Protein AF-A0A4V0HVW7-F1 (afdb_monomer)

Mean predicted aligned error: 11.08 Å

Solvent-accessible surface area (backbone atoms only — not comparable to full-atom values): 7531 Å² total; per-residue (Å²): 137,81,79,88,77,78,84,74,89,67,95,50,60,58,50,75,42,57,84,95,67,40,33,38,36,44,38,90,98,44,68,29,36,34,44,35,44,30,77,70,56,26,34,37,30,33,44,61,90,70,74,56,71,70,37,76,46,53,37,43,32,42,44,99,88,57,67,45,69,36,29,28,30,28,70,41,76,55,97,76,24,31,37,27,40,36,79,40,54,82,50,69,68,57,54,54,52,52,49,55,50,49,44,70,75,37,66,94,67,66,72,80,79,67,100,68,78,83,79,76,79,78,82,88,127

Sequence (125 aa):
MPDSNGRNRRAFFRLRYPDADRPVLTTGPHRFEVAEVSEAGGRLVLVGTEPGVGTAVSGPVSFADAPEWIEGTVLRHDAGEAVVVLTVRVTLRRMLTEQKRLARRYPARTALGTGEGPTEPHPVG

Structure (mmCIF, N/CA/C/O backbone):
data_AF-A0A4V0HVW7-F1
#
_entry.id   AF-A0A4V0HVW7-F1
#
loop_
_atom_site.group_PDB
_atom_site.id
_atom_site.type_symbol
_atom_site.label_atom_id
_atom_site.label_alt_id
_atom_site.label_comp_id
_atom_site.label_asym_id
_atom_site.label_entity_id
_atom_site.label_seq_id
_atom_site.pdbx_PDB_ins_code
_atom_site.Cartn_x
_atom_site.Cartn_y
_atom_site.Cartn_z
_atom_site.occupancy
_atom_site.B_iso_or_equiv
_atom_site.auth_seq_id
_atom_site.auth_comp_id
_atom_site.auth_asym_id
_atom_site.auth_atom_id
_atom_site.pdbx_PDB_model_num
ATOM 1 N N . MET A 1 1 ? -38.359 2.648 -23.492 1.00 37.19 1 MET A N 1
ATOM 2 C CA . MET A 1 1 ? -37.082 3.381 -23.391 1.00 37.19 1 MET A CA 1
ATOM 3 C C . MET A 1 1 ? -36.477 3.042 -22.034 1.00 37.19 1 MET A C 1
ATOM 5 O O . MET A 1 1 ? -37.037 3.508 -21.052 1.00 37.19 1 MET A O 1
ATOM 9 N N . PRO A 1 2 ? -35.472 2.156 -21.924 1.00 40.75 2 PRO A N 1
ATOM 10 C CA . PRO A 1 2 ? -34.756 1.955 -20.671 1.00 40.75 2 PRO A CA 1
ATOM 11 C C . PRO A 1 2 ? -33.554 2.904 -20.593 1.00 40.75 2 PRO A C 1
ATOM 13 O O . PRO A 1 2 ? -32.825 3.075 -21.570 1.00 40.75 2 PRO A O 1
ATOM 16 N N . ASP A 1 3 ? -33.382 3.516 -19.426 1.00 41.91 3 ASP A N 1
ATOM 17 C CA . ASP A 1 3 ? -32.319 4.464 -19.110 1.00 41.91 3 ASP A CA 1
ATOM 18 C C . ASP A 1 3 ? -30.919 3.866 -19.306 1.00 41.91 3 ASP A C 1
ATOM 20 O O . ASP A 1 3 ? -30.643 2.722 -18.933 1.00 41.91 3 ASP A O 1
ATOM 24 N N . SER A 1 4 ? -30.019 4.680 -19.859 1.00 46.62 4 SER A N 1
ATOM 25 C CA . SER A 1 4 ? -28.598 4.420 -20.102 1.00 46.62 4 SER A CA 1
ATOM 26 C C . SER A 1 4 ? -27.818 4.162 -18.805 1.00 46.62 4 SER A C 1
ATOM 28 O O . SER A 1 4 ? -27.034 4.989 -18.343 1.00 46.62 4 SER A O 1
ATOM 30 N N . ASN A 1 5 ? -28.004 2.987 -18.207 1.00 48.72 5 ASN A N 1
ATOM 31 C CA . ASN A 1 5 ? -27.262 2.520 -17.040 1.00 48.72 5 ASN A CA 1
ATOM 32 C C . ASN A 1 5 ? -25.904 1.933 -17.473 1.00 48.72 5 ASN A C 1
ATOM 34 O O . ASN A 1 5 ? -25.639 0.736 -17.360 1.00 48.72 5 ASN A O 1
ATOM 38 N N . GLY A 1 6 ? -25.040 2.791 -18.019 1.00 42.34 6 GLY A N 1
ATOM 39 C CA . GLY A 1 6 ? -23.668 2.465 -18.407 1.00 42.34 6 GLY A CA 1
ATOM 40 C C . GLY A 1 6 ? -22.749 2.381 -17.190 1.00 42.34 6 GLY A C 1
ATOM 41 O O . GLY A 1 6 ? -21.951 3.280 -16.935 1.00 42.34 6 GLY A O 1
ATOM 42 N N . ARG A 1 7 ? -22.872 1.298 -16.417 1.00 49.03 7 ARG A N 1
ATOM 43 C CA . ARG A 1 7 ? -21.928 0.908 -15.360 1.00 49.03 7 ARG A CA 1
ATOM 44 C C . ARG A 1 7 ? -20.507 0.805 -15.929 1.00 49.03 7 ARG A C 1
ATOM 46 O O . ARG A 1 7 ? -20.120 -0.246 -16.420 1.00 49.03 7 ARG A O 1
ATOM 53 N N . ASN A 1 8 ? -19.691 1.840 -15.768 1.00 47.44 8 ASN A N 1
ATOM 54 C CA . ASN A 1 8 ? -18.236 1.688 -15.787 1.00 47.44 8 ASN A CA 1
ATOM 55 C C . ASN A 1 8 ? -17.657 2.213 -14.471 1.00 47.44 8 ASN A C 1
ATOM 57 O O . ASN A 1 8 ? -17.087 3.299 -14.370 1.00 47.44 8 ASN A O 1
ATOM 61 N N . ARG A 1 9 ? -17.904 1.455 -13.397 1.00 46.88 9 ARG A N 1
ATOM 62 C CA . ARG A 1 9 ? -17.456 1.796 -12.046 1.00 46.88 9 ARG A CA 1
ATOM 63 C C . ARG A 1 9 ? -15.992 1.376 -11.876 1.00 46.88 9 ARG A C 1
ATOM 65 O O . ARG A 1 9 ? -15.702 0.391 -11.213 1.00 46.88 9 ARG A O 1
ATOM 72 N N . ARG A 1 10 ? -15.110 2.214 -12.429 1.00 49.09 10 ARG A N 1
ATOM 73 C CA . ARG A 1 10 ? -13.708 2.434 -12.043 1.00 49.09 10 ARG A CA 1
ATOM 74 C C . ARG A 1 10 ? -12.727 1.265 -12.276 1.00 49.09 10 ARG A C 1
ATOM 76 O O . ARG A 1 10 ? -12.399 0.512 -11.358 1.00 49.09 10 ARG A O 1
ATOM 83 N N . ALA A 1 11 ? -12.160 1.205 -13.481 1.00 51.69 11 ALA A N 1
ATOM 84 C CA . ALA A 1 11 ? -10.902 0.508 -13.755 1.00 51.69 11 ALA A CA 1
ATOM 85 C C . ALA A 1 11 ? -9.740 1.276 -13.104 1.00 51.69 11 ALA A C 1
ATOM 87 O O . ALA A 1 11 ? -9.077 2.100 -13.722 1.00 51.69 11 ALA A O 1
ATOM 88 N N . PHE A 1 12 ? -9.561 1.085 -11.806 1.00 60.44 12 PHE A N 1
ATOM 89 C CA . PHE A 1 12 ? -8.482 1.728 -11.079 1.00 60.44 12 PHE A CA 1
ATOM 90 C C . PHE A 1 12 ? -7.206 0.898 -11.129 1.00 60.44 12 PHE A C 1
ATOM 92 O O . PHE A 1 12 ? -7.253 -0.324 -10.974 1.00 60.44 12 PHE A O 1
ATOM 99 N N . PHE A 1 13 ? -6.071 1.579 -11.262 1.00 71.31 13 PHE A N 1
ATOM 100 C CA . PHE A 1 13 ? -4.758 0.957 -11.284 1.00 71.31 13 PHE A CA 1
ATOM 101 C C . PHE A 1 13 ? -4.485 0.177 -9.985 1.00 71.31 13 PHE A C 1
ATOM 103 O O . PHE A 1 13 ? -4.722 0.667 -8.870 1.00 71.31 13 PHE A O 1
ATOM 110 N N . ARG A 1 14 ? -4.023 -1.068 -10.133 1.00 78.12 14 ARG A N 1
ATOM 111 C CA . ARG A 1 14 ? -3.652 -1.980 -9.044 1.00 78.12 14 ARG A CA 1
ATOM 112 C C . ARG A 1 14 ? -2.301 -2.593 -9.351 1.00 78.12 14 ARG A C 1
ATOM 114 O O . ARG A 1 14 ? -2.092 -3.096 -10.452 1.00 78.12 14 ARG A O 1
ATOM 121 N N . LEU A 1 15 ? -1.419 -2.586 -8.363 1.00 85.50 15 LEU A N 1
ATOM 122 C CA . LEU A 1 15 ? -0.110 -3.205 -8.458 1.00 85.50 15 LEU A CA 1
ATOM 123 C C . LEU A 1 15 ? 0.004 -4.300 -7.403 1.00 85.50 15 LEU A C 1
ATOM 125 O O . LEU A 1 15 ? -0.010 -4.002 -6.210 1.00 85.50 15 LEU A O 1
ATOM 129 N N . ARG A 1 16 ? 0.095 -5.553 -7.858 1.00 86.75 16 ARG A N 1
ATOM 130 C CA . ARG A 1 16 ? 0.365 -6.720 -7.011 1.00 86.75 16 ARG A CA 1
ATOM 131 C C . ARG A 1 16 ? 1.854 -7.018 -6.988 1.00 86.75 16 ARG A C 1
ATOM 133 O O . ARG A 1 16 ? 2.492 -7.046 -8.041 1.00 86.75 16 ARG A O 1
ATOM 140 N N . TYR A 1 17 ? 2.377 -7.265 -5.797 1.00 86.88 17 TYR A N 1
ATOM 141 C CA . TYR A 1 17 ? 3.779 -7.580 -5.576 1.00 86.88 17 TYR A CA 1
ATOM 142 C C . TYR A 1 17 ? 3.974 -9.096 -5.480 1.00 86.88 17 TYR A C 1
ATOM 144 O O . TYR A 1 17 ? 3.260 -9.756 -4.723 1.00 86.88 17 TYR A O 1
ATOM 152 N N . PRO A 1 18 ? 4.947 -9.668 -6.208 1.00 87.75 18 PRO A N 1
ATOM 153 C CA . PRO A 1 18 ? 5.458 -10.999 -5.907 1.00 87.75 18 PRO A CA 1
ATOM 154 C C . PRO A 1 18 ? 6.047 -11.032 -4.495 1.00 87.75 18 PRO A C 1
ATOM 156 O O . PRO A 1 18 ? 6.666 -10.056 -4.078 1.00 87.75 18 PRO A O 1
ATOM 159 N N . ASP A 1 19 ? 5.925 -12.167 -3.807 1.00 85.31 19 ASP A N 1
ATOM 160 C CA . ASP A 1 19 ? 6.354 -12.343 -2.409 1.00 85.31 19 ASP A CA 1
ATOM 161 C C . ASP A 1 19 ? 7.784 -11.846 -2.146 1.00 85.31 19 ASP A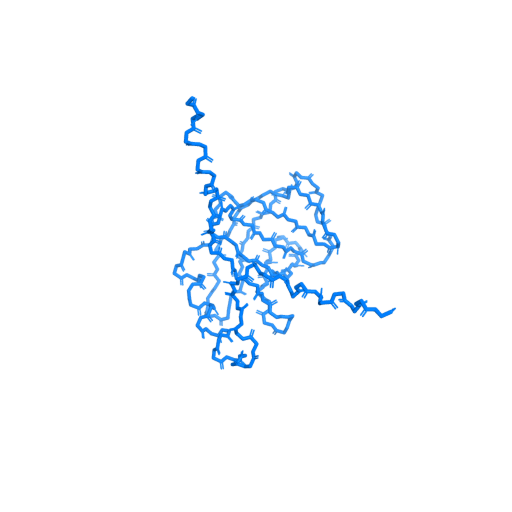 C 1
ATOM 163 O O . ASP A 1 19 ? 8.035 -11.146 -1.173 1.00 85.31 19 ASP A O 1
ATOM 167 N N . ALA A 1 20 ? 8.705 -12.115 -3.075 1.00 87.44 20 ALA A N 1
ATOM 168 C CA . ALA A 1 20 ? 10.114 -11.737 -2.962 1.00 87.44 20 ALA A CA 1
ATOM 169 C C . ALA A 1 20 ? 10.399 -10.220 -3.052 1.00 87.44 20 ALA A C 1
ATOM 171 O O . ALA A 1 20 ? 11.526 -9.805 -2.790 1.00 87.44 20 ALA A O 1
ATOM 172 N N . ASP A 1 21 ? 9.423 -9.402 -3.451 1.00 88.94 21 ASP A N 1
ATOM 173 C CA . ASP A 1 21 ? 9.588 -7.963 -3.699 1.00 88.94 21 ASP A CA 1
ATOM 174 C C . ASP A 1 21 ? 8.484 -7.112 -3.044 1.00 88.94 21 ASP A C 1
ATOM 176 O O . ASP A 1 21 ? 8.279 -5.958 -3.435 1.00 88.94 21 ASP A O 1
ATOM 180 N N . ARG A 1 22 ? 7.774 -7.666 -2.051 1.00 90.94 22 ARG A N 1
ATOM 181 C CA . ARG A 1 22 ? 6.750 -6.943 -1.287 1.00 90.94 22 ARG A CA 1
ATOM 182 C C . ARG A 1 22 ? 7.376 -5.805 -0.467 1.00 90.94 22 ARG A C 1
ATOM 184 O O . ARG A 1 22 ? 8.288 -6.056 0.325 1.00 90.94 22 ARG A O 1
ATOM 191 N N . PRO A 1 23 ? 6.883 -4.560 -0.605 1.00 91.06 23 PRO A N 1
ATOM 192 C CA . PRO A 1 23 ? 7.249 -3.466 0.282 1.00 91.06 23 PRO A CA 1
ATOM 193 C C . PRO A 1 23 ? 6.860 -3.778 1.721 1.00 91.06 23 PRO A C 1
ATOM 195 O O . PRO A 1 23 ? 5.951 -4.565 1.983 1.00 91.06 23 PRO A O 1
ATOM 198 N N . VAL A 1 24 ? 7.521 -3.119 2.663 1.00 92.06 24 VAL A N 1
ATOM 199 C CA . VAL A 1 24 ? 7.306 -3.365 4.090 1.00 92.06 24 VAL A CA 1
ATOM 200 C C . VAL A 1 24 ? 6.782 -2.110 4.754 1.00 92.06 24 VAL A C 1
ATOM 202 O O . VAL A 1 24 ? 7.443 -1.077 4.725 1.00 92.06 24 VAL A O 1
ATOM 205 N N . LEU A 1 25 ? 5.632 -2.218 5.403 1.00 90.31 25 LEU A N 1
ATOM 206 C CA . LEU A 1 25 ? 5.119 -1.206 6.308 1.00 90.31 25 LEU A CA 1
ATOM 207 C C . LEU A 1 25 ? 5.603 -1.482 7.731 1.00 90.31 25 LEU A C 1
ATOM 209 O O . LEU A 1 25 ? 5.380 -2.569 8.266 1.00 90.31 25 LEU A O 1
ATOM 213 N N . THR A 1 26 ? 6.196 -0.472 8.360 1.00 88.94 26 THR A N 1
ATOM 214 C CA . THR A 1 26 ? 6.569 -0.515 9.778 1.00 88.94 26 THR A CA 1
ATOM 215 C C . THR A 1 26 ? 5.676 0.437 10.566 1.00 88.94 26 THR A C 1
ATOM 217 O O . THR A 1 26 ? 5.640 1.629 10.273 1.00 88.94 26 THR A O 1
ATOM 220 N N . THR A 1 27 ? 4.959 -0.068 11.570 1.00 83.62 27 THR A N 1
ATOM 221 C CA . THR A 1 27 ? 4.086 0.740 12.435 1.00 83.62 27 THR A CA 1
ATOM 222 C C . THR A 1 27 ? 4.224 0.295 13.890 1.00 83.62 27 THR A C 1
ATOM 224 O O . THR A 1 27 ? 3.898 -0.835 14.257 1.00 83.62 27 THR A O 1
ATOM 227 N N . GLY A 1 28 ? 4.789 1.166 14.730 1.00 82.25 28 GLY A N 1
ATOM 228 C CA . GLY A 1 28 ? 5.163 0.807 16.101 1.00 82.25 28 GLY A CA 1
ATOM 229 C C . GLY A 1 28 ? 6.058 -0.448 16.138 1.00 82.25 28 GLY A C 1
ATOM 230 O O . GLY A 1 28 ? 7.068 -0.479 15.433 1.00 82.25 28 GLY A O 1
ATOM 231 N N . PRO A 1 29 ? 5.711 -1.487 16.925 1.00 80.62 29 PRO A N 1
ATOM 232 C CA . PRO A 1 29 ? 6.455 -2.748 16.971 1.00 80.62 29 PRO A CA 1
ATOM 233 C C . PRO A 1 29 ? 6.094 -3.717 15.831 1.00 80.62 29 PRO A C 1
ATOM 235 O O . PRO A 1 29 ? 6.653 -4.810 15.756 1.00 80.62 29 PRO A O 1
ATOM 238 N N . HIS A 1 30 ? 5.140 -3.362 14.969 1.00 82.56 30 HIS A N 1
ATOM 239 C CA . HIS A 1 30 ? 4.607 -4.254 13.949 1.00 82.56 30 HIS A CA 1
ATOM 240 C C . HIS A 1 30 ? 5.242 -4.005 12.584 1.00 82.56 30 HIS A C 1
ATOM 242 O O . HIS A 1 30 ? 5.527 -2.870 12.188 1.00 82.56 30 HIS A O 1
ATOM 248 N N . ARG A 1 31 ? 5.422 -5.100 11.847 1.00 86.75 31 ARG A N 1
ATOM 249 C CA . ARG A 1 31 ? 5.943 -5.117 10.487 1.00 86.75 31 ARG A CA 1
ATOM 250 C C . ARG A 1 31 ? 4.985 -5.905 9.607 1.00 86.75 31 ARG A C 1
ATOM 252 O O . ARG A 1 31 ? 4.644 -7.035 9.941 1.00 86.75 31 ARG A O 1
ATOM 259 N N . PHE A 1 32 ? 4.595 -5.312 8.488 1.00 87.31 32 PHE A N 1
ATOM 260 C CA . PHE A 1 32 ? 3.636 -5.884 7.555 1.00 87.31 32 PHE A CA 1
ATOM 261 C C . PHE A 1 32 ? 4.189 -5.876 6.137 1.00 87.31 32 PHE A C 1
ATOM 263 O O . PHE A 1 32 ? 4.731 -4.864 5.692 1.00 87.31 32 PHE A O 1
ATOM 270 N N . GLU A 1 33 ? 4.029 -6.975 5.409 1.00 89.88 33 GLU A N 1
ATOM 271 C CA . GLU A 1 33 ? 4.310 -6.994 3.972 1.00 89.88 33 GLU A CA 1
ATOM 272 C C . GLU A 1 33 ? 3.123 -6.447 3.187 1.00 89.88 33 GLU A C 1
ATOM 274 O O . GLU A 1 33 ? 1.983 -6.783 3.487 1.00 89.88 33 GLU A O 1
ATOM 279 N N . VAL A 1 34 ? 3.387 -5.647 2.159 1.00 89.00 34 VAL A N 1
ATOM 280 C CA . VAL A 1 34 ? 2.375 -5.066 1.276 1.00 89.00 34 VAL A CA 1
ATOM 281 C C . VAL A 1 34 ? 2.247 -5.919 0.013 1.00 89.00 34 VAL A C 1
ATOM 283 O O . VAL A 1 34 ? 3.105 -5.870 -0.867 1.00 89.00 34 VAL A O 1
ATOM 286 N N . ALA A 1 35 ? 1.160 -6.678 -0.108 1.00 87.38 35 ALA A N 1
ATOM 287 C CA . ALA A 1 35 ? 0.920 -7.552 -1.259 1.00 87.38 35 ALA A CA 1
ATOM 288 C C . ALA A 1 35 ? 0.268 -6.833 -2.460 1.00 87.38 35 ALA A C 1
ATOM 290 O O . ALA A 1 35 ? 0.520 -7.186 -3.613 1.00 87.38 35 ALA A O 1
ATOM 291 N N . GLU A 1 36 ? -0.539 -5.792 -2.227 1.00 86.44 36 GLU A N 1
ATOM 292 C CA . GLU A 1 36 ? -1.211 -5.007 -3.277 1.00 86.44 36 GLU A CA 1
ATOM 293 C C . GLU A 1 36 ? -1.288 -3.522 -2.888 1.00 86.44 36 GLU A C 1
ATOM 295 O O . GLU A 1 36 ? -1.506 -3.197 -1.722 1.00 86.44 36 GLU A O 1
ATOM 300 N N . VAL A 1 37 ? -1.149 -2.623 -3.872 1.00 85.75 37 VAL A N 1
ATOM 301 C CA . VAL A 1 37 ? -1.454 -1.184 -3.756 1.00 85.75 37 VAL A CA 1
ATOM 302 C C . VAL A 1 37 ? -2.463 -0.795 -4.840 1.00 85.75 37 VAL A C 1
ATOM 304 O O . VAL A 1 37 ? -2.313 -1.200 -5.995 1.00 85.75 37 VAL A O 1
ATOM 307 N N . SER A 1 38 ? -3.469 0.028 -4.513 1.00 80.75 38 SER A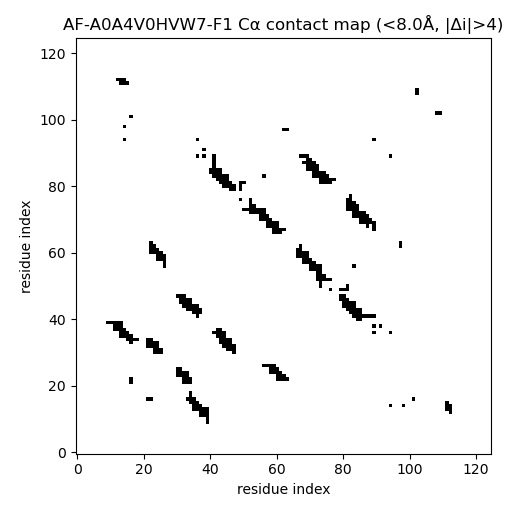 N 1
ATOM 308 C CA . SER A 1 38 ? -4.450 0.522 -5.499 1.00 80.75 38 SER A CA 1
ATOM 309 C C . SER A 1 38 ? -4.712 2.032 -5.470 1.00 80.75 38 SER A C 1
ATOM 311 O O . SER A 1 38 ? -4.980 2.613 -4.415 1.00 80.75 38 SER A O 1
ATOM 313 N N . GLU A 1 39 ? -4.797 2.630 -6.666 1.00 66.69 39 GLU A N 1
ATOM 314 C CA . GLU A 1 39 ? -5.219 4.018 -6.916 1.00 66.69 39 GLU A CA 1
ATOM 315 C C . GLU A 1 39 ? -6.736 4.223 -6.707 1.00 66.69 39 GLU A C 1
ATOM 317 O O . GLU A 1 39 ? -7.217 5.345 -6.570 1.00 66.69 39 GLU A O 1
ATOM 322 N N . ALA A 1 40 ? -7.508 3.136 -6.611 1.00 54.06 40 ALA A N 1
ATOM 323 C CA . ALA A 1 40 ? -8.966 3.120 -6.449 1.00 54.06 40 ALA A CA 1
ATOM 324 C C . ALA A 1 40 ? -9.506 3.655 -5.143 1.00 54.06 40 ALA A C 1
ATOM 326 O O . ALA A 1 40 ? -10.648 4.097 -5.027 1.00 54.06 40 ALA A O 1
ATOM 327 N N . GLY A 1 41 ? -8.708 3.438 -4.116 1.00 53.19 41 GLY A N 1
ATOM 328 C CA . GLY A 1 41 ? -9.205 3.394 -2.761 1.00 53.19 41 GLY A CA 1
ATOM 329 C C . GLY A 1 41 ? -8.098 3.159 -1.767 1.00 53.19 41 GLY A C 1
ATOM 330 O O . GLY A 1 41 ? -8.424 2.675 -0.695 1.00 53.19 41 GLY A O 1
ATOM 331 N N . GLY A 1 42 ? -6.842 3.460 -2.148 1.00 56.66 42 GLY A N 1
ATOM 332 C CA . GLY A 1 42 ? -5.683 3.400 -1.273 1.00 56.66 42 GLY A CA 1
ATOM 333 C C . GLY A 1 42 ? -5.743 2.142 -0.434 1.00 56.66 42 GLY A C 1
ATOM 334 O O . GLY A 1 42 ? -6.000 2.231 0.752 1.00 56.66 42 GLY A O 1
ATOM 335 N N . ARG A 1 43 ? -5.705 0.974 -1.071 1.00 66.69 43 ARG A N 1
ATOM 336 C CA . ARG A 1 43 ? -5.792 -0.282 -0.334 1.00 66.69 43 ARG A CA 1
ATOM 337 C C . ARG A 1 43 ? -4.433 -0.912 -0.235 1.00 66.69 43 ARG A C 1
ATOM 339 O O . ARG A 1 43 ? -3.745 -0.968 -1.249 1.00 66.69 43 ARG A O 1
ATOM 346 N N . LEU A 1 44 ? -4.089 -1.339 0.972 1.00 73.44 44 LEU A N 1
ATOM 347 C CA . LEU A 1 44 ? -2.940 -2.188 1.233 1.00 73.44 44 LEU A CA 1
ATOM 348 C C . LEU A 1 44 ? -3.447 -3.515 1.745 1.00 73.44 44 LEU A C 1
ATOM 350 O O . LEU A 1 44 ? -4.412 -3.558 2.505 1.00 73.44 44 LEU A O 1
ATOM 354 N N . VAL A 1 45 ? -2.789 -4.563 1.290 1.00 75.44 45 VAL A N 1
ATOM 355 C CA . VAL A 1 45 ? -3.024 -5.930 1.718 1.00 75.44 45 VAL A CA 1
ATOM 356 C C . VAL A 1 45 ? -1.822 -6.312 2.563 1.00 75.44 45 VAL A C 1
ATOM 358 O O . VAL A 1 45 ? -0.711 -6.357 2.034 1.00 75.44 45 VAL A O 1
ATOM 361 N N . LEU A 1 46 ? -2.036 -6.462 3.868 1.00 74.75 46 LEU A N 1
ATOM 362 C CA . LEU A 1 46 ? -0.980 -6.729 4.841 1.00 74.75 46 LEU A CA 1
ATOM 363 C C . LEU A 1 46 ? -0.912 -8.219 5.169 1.00 74.75 46 LEU A C 1
ATOM 365 O O . LEU A 1 46 ? -1.942 -8.802 5.500 1.00 74.75 46 LEU A O 1
ATOM 369 N N . VAL A 1 47 ? 0.290 -8.796 5.147 1.00 73.38 47 VAL A N 1
ATOM 370 C CA . VAL A 1 47 ? 0.551 -10.181 5.585 1.00 73.38 47 VAL A CA 1
ATOM 371 C C . VAL A 1 47 ? 1.328 -10.173 6.907 1.00 73.38 47 VAL A C 1
ATOM 373 O O . VAL A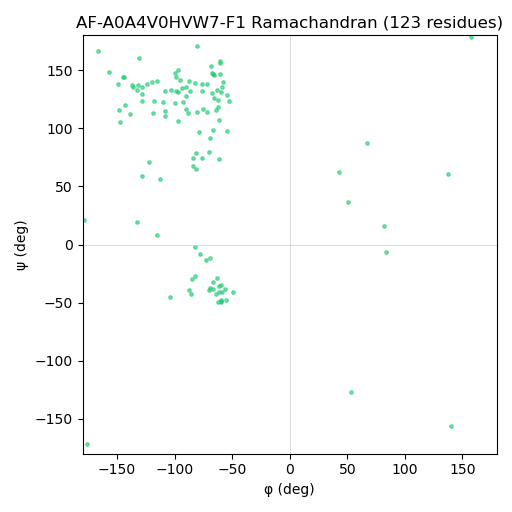 1 47 ? 2.305 -9.429 7.040 1.00 73.38 47 VAL A O 1
ATO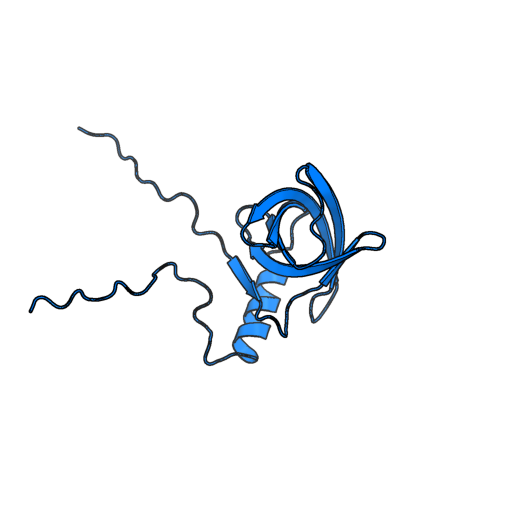M 376 N N . GLY A 1 48 ? 0.885 -10.967 7.892 1.00 70.50 48 GLY A N 1
ATOM 377 C CA . GLY A 1 48 ? 1.488 -11.072 9.231 1.00 70.50 48 GLY A CA 1
ATOM 378 C C . GLY A 1 48 ? 0.453 -11.171 10.361 1.00 70.50 48 GLY A C 1
ATOM 379 O O . GLY A 1 48 ? -0.678 -11.585 10.133 1.00 70.50 48 GLY A O 1
ATOM 380 N N . THR A 1 49 ? 0.825 -10.782 11.588 1.00 72.81 49 THR A N 1
ATOM 381 C CA . THR A 1 49 ? -0.111 -10.702 12.728 1.00 72.81 49 THR A CA 1
ATOM 382 C C . THR A 1 49 ? -1.146 -9.609 12.482 1.00 72.81 49 THR A C 1
ATOM 384 O O . THR A 1 49 ? -0.863 -8.432 12.691 1.00 72.81 49 THR A O 1
ATOM 387 N N . GLU A 1 50 ? -2.332 -9.991 12.020 1.00 70.00 50 GLU A N 1
ATOM 388 C CA . GLU A 1 50 ? -3.330 -9.054 11.512 1.00 70.00 50 GLU A CA 1
ATOM 389 C C . GLU A 1 50 ? -3.814 -8.055 12.583 1.00 70.00 50 GLU A C 1
ATOM 391 O O . GLU A 1 50 ? -4.326 -8.462 13.631 1.00 70.00 50 GLU A O 1
ATOM 396 N N . PRO A 1 51 ? -3.710 -6.735 12.335 1.00 77.06 51 PRO A N 1
ATOM 397 C CA . PRO A 1 51 ? -4.353 -5.746 13.184 1.00 77.06 51 PRO A CA 1
ATOM 398 C C . PRO A 1 51 ? -5.874 -5.891 13.068 1.00 77.06 51 PRO A C 1
ATOM 400 O O . PRO A 1 51 ? -6.394 -6.230 12.003 1.00 77.06 51 PRO A O 1
ATOM 403 N N . GLY A 1 52 ? -6.597 -5.640 14.160 1.00 83.81 52 GLY A N 1
ATOM 404 C CA . GLY A 1 52 ? -8.054 -5.765 14.193 1.00 83.81 52 GLY A CA 1
ATOM 405 C C . GLY A 1 52 ? -8.759 -4.841 13.193 1.00 83.81 52 GLY A C 1
ATOM 406 O O . GLY A 1 52 ? -8.239 -3.797 12.799 1.00 83.81 52 GLY A O 1
ATOM 407 N N . VAL A 1 53 ? -9.978 -5.201 12.785 1.00 89.94 53 VAL A N 1
ATOM 408 C CA . VAL A 1 53 ? -10.823 -4.305 11.978 1.00 89.94 53 VAL A CA 1
ATOM 409 C C . VAL A 1 53 ? -11.065 -2.998 12.739 1.00 89.94 53 VAL A C 1
ATOM 411 O O . VAL A 1 53 ? -11.337 -3.010 13.937 1.00 89.94 53 VAL A O 1
ATOM 414 N N . GLY A 1 54 ? -10.954 -1.863 12.048 1.00 88.88 54 GLY A N 1
ATOM 415 C CA . GLY A 1 54 ? -11.042 -0.531 12.647 1.00 88.88 54 GLY A CA 1
ATOM 416 C C . GLY A 1 54 ? -9.731 -0.019 13.252 1.00 88.88 54 GLY A C 1
ATOM 417 O O . GLY A 1 54 ? -9.660 1.151 13.624 1.00 88.88 54 GLY A O 1
ATOM 418 N N . THR A 1 55 ? -8.675 -0.836 13.321 1.00 88.81 55 THR A N 1
ATOM 419 C CA . THR A 1 55 ? -7.366 -0.384 13.801 1.00 88.81 55 THR A CA 1
ATOM 420 C C . THR A 1 55 ? -6.745 0.610 12.821 1.00 88.81 55 THR A C 1
ATOM 422 O O . THR A 1 55 ? -6.681 0.364 11.612 1.00 88.81 55 THR A O 1
ATOM 425 N N . ALA A 1 56 ? -6.283 1.744 13.353 1.00 90.06 56 ALA A N 1
ATOM 426 C CA . ALA A 1 56 ? -5.518 2.725 12.600 1.00 90.06 56 ALA A CA 1
ATOM 427 C C . ALA A 1 56 ? -4.110 2.195 12.309 1.00 90.06 56 ALA A C 1
ATOM 429 O O . ALA A 1 56 ? -3.457 1.603 13.166 1.00 90.06 56 ALA A O 1
ATOM 430 N N . VAL A 1 57 ? -3.649 2.433 11.091 1.00 88.62 57 VAL A N 1
ATOM 431 C CA . VAL A 1 57 ? -2.352 2.004 10.587 1.00 88.62 57 VAL A CA 1
ATOM 432 C C . VAL A 1 57 ? -1.661 3.229 10.006 1.00 88.62 57 VAL A C 1
ATOM 434 O O . VAL A 1 57 ? -2.213 3.900 9.139 1.00 88.62 57 VAL A O 1
ATOM 437 N N . SER A 1 58 ? -0.463 3.539 10.491 1.00 91.38 58 SER A N 1
ATOM 438 C CA . SER A 1 58 ? 0.311 4.701 10.049 1.00 91.38 58 SER A CA 1
ATOM 439 C C . SER A 1 58 ? 1.800 4.405 10.150 1.00 91.38 58 SER A C 1
ATOM 441 O O . SER A 1 58 ? 2.246 3.778 11.116 1.00 91.38 58 SER A O 1
ATOM 443 N N . GLY A 1 59 ? 2.560 4.818 9.142 1.00 91.25 59 GLY A N 1
ATOM 444 C CA . GLY A 1 59 ? 4.002 4.623 9.121 1.00 91.25 59 GLY A CA 1
ATOM 445 C C . GLY A 1 59 ? 4.605 4.662 7.721 1.00 91.25 59 GLY A C 1
ATOM 446 O O . GLY A 1 59 ? 3.891 4.813 6.725 1.00 91.25 59 GLY A O 1
ATOM 447 N N . PRO A 1 60 ? 5.935 4.525 7.624 1.00 92.69 60 PRO A N 1
ATOM 448 C CA . PRO A 1 60 ? 6.616 4.436 6.347 1.00 92.69 60 PRO A CA 1
ATOM 449 C C . PRO A 1 60 ? 6.433 3.045 5.727 1.00 92.69 60 PRO A C 1
ATOM 451 O O . PRO A 1 60 ? 6.682 2.021 6.367 1.00 92.69 60 PRO A O 1
ATOM 454 N N . VAL A 1 61 ? 6.063 3.019 4.448 1.00 92.06 61 VAL A N 1
ATOM 455 C CA . VAL A 1 61 ? 6.224 1.853 3.576 1.00 92.06 61 VAL A CA 1
ATOM 456 C C . VAL A 1 61 ? 7.583 1.950 2.899 1.00 92.06 61 VAL A C 1
ATOM 458 O O . VAL A 1 61 ? 7.825 2.867 2.117 1.00 92.06 61 VAL A O 1
ATOM 461 N N . SER A 1 62 ? 8.464 0.999 3.180 1.00 93.25 62 SER A N 1
ATOM 462 C CA . SER A 1 62 ? 9.773 0.862 2.545 1.00 93.25 62 SER A CA 1
ATOM 463 C C . SER A 1 62 ? 9.624 0.215 1.169 1.00 93.25 62 SER A C 1
ATOM 465 O O . SER A 1 62 ? 9.539 -1.010 1.059 1.00 93.25 62 SER A O 1
ATOM 467 N N . PHE A 1 63 ? 9.577 1.043 0.124 1.00 90.12 63 PHE A N 1
ATOM 468 C CA . PHE A 1 63 ? 9.712 0.601 -1.267 1.00 90.12 63 PHE A CA 1
ATOM 469 C C . PHE A 1 63 ? 11.186 0.390 -1.634 1.00 90.12 63 PHE A C 1
ATOM 471 O O . PHE A 1 63 ? 12.084 0.758 -0.877 1.00 90.12 63 PHE A O 1
ATOM 478 N N . ALA A 1 64 ? 11.439 -0.198 -2.806 1.00 87.31 64 ALA A N 1
ATOM 479 C CA . ALA A 1 64 ? 12.788 -0.568 -3.233 1.00 87.31 64 ALA A CA 1
ATOM 480 C C . ALA A 1 64 ? 13.748 0.624 -3.407 1.00 87.31 64 ALA A C 1
ATOM 482 O O . ALA A 1 64 ? 14.955 0.452 -3.268 1.00 87.31 64 ALA A O 1
ATOM 483 N N . ASP A 1 65 ? 13.236 1.810 -3.738 1.00 88.00 65 ASP A N 1
ATOM 484 C CA . ASP A 1 65 ? 14.036 3.015 -3.972 1.00 88.00 65 ASP A CA 1
ATOM 485 C C . ASP A 1 65 ? 13.972 4.017 -2.810 1.00 88.00 65 ASP A C 1
ATOM 487 O O . ASP A 1 65 ? 15.005 4.548 -2.408 1.00 88.00 65 ASP A O 1
ATOM 491 N N . ALA A 1 66 ? 12.784 4.288 -2.261 1.00 89.00 66 ALA A N 1
ATOM 492 C CA . ALA A 1 66 ? 12.623 5.209 -1.138 1.00 89.00 66 ALA A CA 1
ATOM 493 C C . ALA A 1 66 ? 11.334 4.939 -0.346 1.00 89.00 66 ALA A C 1
ATOM 495 O O . ALA A 1 66 ? 10.321 4.562 -0.942 1.00 89.00 66 ALA A O 1
ATOM 496 N N . PRO A 1 67 ? 11.330 5.186 0.977 1.00 91.12 67 PRO A N 1
ATOM 497 C CA . PRO A 1 67 ? 10.129 5.034 1.780 1.00 91.12 67 PRO A CA 1
ATOM 498 C C . PRO A 1 67 ? 9.071 6.093 1.439 1.00 91.12 67 PRO A C 1
ATOM 500 O O . PRO A 1 67 ? 9.390 7.198 0.996 1.00 91.12 67 PRO A O 1
ATOM 503 N N . GLU A 1 68 ? 7.803 5.770 1.678 1.00 90.50 68 GLU A N 1
ATOM 504 C CA . GLU A 1 68 ? 6.686 6.715 1.571 1.00 90.50 68 GLU A CA 1
ATOM 505 C C . GLU A 1 68 ? 5.750 6.556 2.761 1.00 90.50 68 GLU A C 1
ATOM 507 O O . GLU A 1 68 ? 5.429 5.437 3.163 1.00 90.50 68 GLU A O 1
ATOM 512 N N . TRP A 1 69 ? 5.332 7.679 3.338 1.00 91.25 69 TRP A N 1
ATOM 513 C CA . TRP A 1 69 ? 4.424 7.668 4.474 1.00 91.25 69 TRP A CA 1
ATOM 514 C C . TRP A 1 69 ? 2.997 7.372 4.027 1.00 91.25 69 TRP A C 1
ATOM 516 O O . TRP A 1 69 ? 2.525 7.913 3.026 1.00 91.25 69 TRP A O 1
ATOM 526 N N . ILE A 1 70 ? 2.309 6.541 4.801 1.00 90.31 70 ILE A N 1
ATOM 527 C CA . ILE A 1 70 ? 0.903 6.215 4.601 1.00 90.31 70 ILE A CA 1
ATOM 528 C C . ILE A 1 70 ? 0.134 6.362 5.908 1.00 90.31 70 ILE A C 1
ATOM 530 O O . ILE A 1 70 ? 0.693 6.266 7.001 1.00 90.31 70 ILE A O 1
ATOM 534 N N . GLU A 1 71 ? -1.178 6.483 5.779 1.00 91.62 71 GLU A N 1
ATOM 535 C CA . GLU A 1 71 ? -2.113 6.417 6.896 1.00 91.62 71 GLU A CA 1
ATOM 536 C C . GLU A 1 71 ? -3.391 5.751 6.423 1.00 91.62 71 GLU A C 1
ATOM 538 O O . GLU A 1 71 ? -3.800 5.954 5.279 1.00 91.62 71 GLU A O 1
ATOM 543 N N . GLY A 1 72 ? -4.027 4.968 7.286 1.00 90.31 72 GLY A N 1
ATOM 544 C CA . GLY A 1 72 ? -5.269 4.293 6.967 1.00 90.31 72 GLY A CA 1
ATOM 545 C C . GLY A 1 72 ? -5.876 3.527 8.129 1.00 90.31 72 GLY A C 1
ATOM 546 O O . GLY A 1 72 ? -5.439 3.612 9.274 1.00 90.31 72 GLY A O 1
ATOM 547 N N . THR A 1 73 ? -6.910 2.758 7.816 1.00 91.31 73 THR A N 1
ATOM 548 C CA . THR A 1 73 ? -7.662 1.957 8.781 1.00 91.31 73 THR A CA 1
ATOM 549 C C . THR A 1 73 ? -7.954 0.584 8.202 1.00 91.31 73 THR A C 1
ATOM 551 O O . THR A 1 73 ? -8.334 0.472 7.034 1.00 91.31 73 THR A O 1
ATOM 554 N N . VAL A 1 74 ? -7.796 -0.467 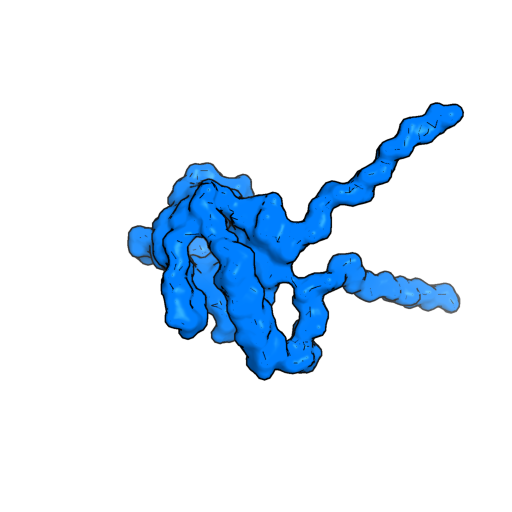9.004 1.00 90.12 74 VAL A N 1
ATOM 555 C CA . VAL A 1 74 ? -8.166 -1.830 8.604 1.00 90.12 74 VAL A CA 1
ATOM 556 C C . VAL A 1 74 ? -9.670 -1.887 8.348 1.00 90.12 74 VAL A C 1
ATOM 558 O O . VAL A 1 74 ? -10.475 -1.653 9.247 1.00 90.12 74 VAL A O 1
ATOM 561 N N . LEU A 1 75 ? -10.054 -2.201 7.115 1.00 89.56 75 LEU A N 1
ATOM 562 C CA . LEU A 1 75 ? -11.448 -2.328 6.703 1.00 89.56 75 LEU A CA 1
ATOM 563 C C . LEU A 1 75 ? -11.991 -3.732 6.980 1.00 89.56 75 LEU A C 1
ATOM 565 O O . LEU A 1 75 ? -13.140 -3.872 7.387 1.00 89.56 75 LEU A O 1
ATOM 569 N N . ARG A 1 76 ? -11.196 -4.763 6.680 1.00 88.44 76 ARG A N 1
ATOM 570 C CA . ARG A 1 76 ? -11.570 -6.178 6.816 1.00 88.44 76 ARG A CA 1
ATOM 571 C C . ARG A 1 76 ? -10.346 -7.082 6.703 1.00 88.44 76 ARG A C 1
ATOM 573 O O . ARG A 1 76 ? -9.328 -6.652 6.160 1.00 88.44 76 ARG A O 1
ATOM 580 N N . HIS A 1 77 ? -10.515 -8.338 7.089 1.00 87.31 77 HIS A N 1
ATOM 581 C CA . HIS A 1 77 ? -9.609 -9.437 6.759 1.00 87.31 77 HIS A CA 1
ATOM 582 C C . HIS A 1 77 ? -10.163 -10.254 5.592 1.00 87.31 77 HIS A C 1
ATOM 584 O O . HIS A 1 77 ? -11.380 -10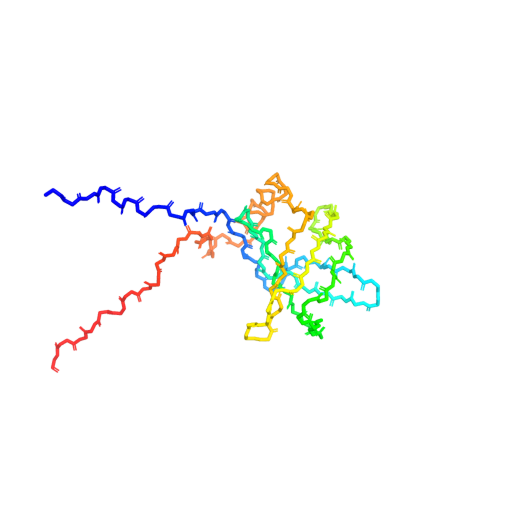.343 5.413 1.00 87.31 77 HIS A O 1
ATOM 590 N N . ASP A 1 78 ? -9.275 -10.802 4.774 1.00 81.81 78 ASP A N 1
ATOM 591 C CA . ASP A 1 78 ? -9.591 -11.642 3.623 1.00 81.81 78 ASP A CA 1
ATOM 592 C C . ASP A 1 78 ? -8.461 -12.660 3.440 1.00 81.81 78 ASP A C 1
ATOM 594 O O . ASP A 1 78 ? -7.321 -12.273 3.221 1.00 81.81 78 ASP A O 1
ATOM 598 N N . ALA A 1 79 ? -8.757 -13.953 3.589 1.00 81.94 79 ALA A N 1
ATOM 599 C CA . ALA A 1 79 ? -7.801 -15.049 3.384 1.00 81.94 79 ALA A CA 1
ATOM 600 C C . ALA A 1 79 ? -6.435 -14.921 4.114 1.00 81.94 79 ALA A C 1
ATOM 602 O O . ALA A 1 79 ? -5.414 -15.358 3.587 1.00 81.94 79 ALA A O 1
ATOM 603 N N . GLY A 1 80 ? -6.408 -14.374 5.335 1.00 80.25 80 GLY A N 1
ATOM 604 C CA . GLY A 1 80 ? -5.160 -14.159 6.090 1.00 80.25 80 GLY A CA 1
ATOM 605 C C . GLY A 1 80 ? -4.403 -12.889 5.690 1.00 80.25 80 GLY A C 1
ATOM 606 O O . GLY A 1 80 ? -3.216 -12.745 5.996 1.00 80.25 80 GLY A O 1
ATOM 607 N N . GLU A 1 81 ? -5.083 -11.986 4.983 1.00 84.81 81 GLU A N 1
ATOM 608 C CA . GLU A 1 81 ? -4.599 -10.660 4.658 1.00 84.81 81 GLU A CA 1
ATOM 609 C C . GLU A 1 81 ? -5.518 -9.568 5.229 1.00 84.81 81 GLU A C 1
ATOM 611 O O . GLU A 1 81 ? -6.747 -9.633 5.136 1.00 84.81 81 GLU A O 1
ATOM 616 N N . ALA A 1 82 ? -4.934 -8.483 5.744 1.00 87.25 82 ALA A N 1
ATOM 617 C CA . ALA A 1 82 ? -5.703 -7.315 6.172 1.00 87.25 82 ALA A CA 1
ATOM 618 C C . ALA A 1 82 ? -5.814 -6.283 5.041 1.00 87.25 82 ALA A C 1
ATOM 620 O O . ALA A 1 82 ? -4.807 -5.769 4.555 1.00 87.25 82 ALA A O 1
ATOM 621 N N . VAL A 1 83 ? -7.043 -5.925 4.662 1.00 88.62 83 VAL A N 1
ATOM 622 C CA . VAL A 1 83 ? -7.326 -4.854 3.698 1.00 88.62 83 VAL A CA 1
ATOM 623 C C . VAL A 1 83 ? -7.446 -3.532 4.443 1.00 88.62 83 VAL A C 1
ATOM 625 O O . VAL A 1 83 ? -8.408 -3.306 5.176 1.00 88.62 83 VAL A O 1
ATOM 628 N N . VAL A 1 84 ? -6.514 -2.619 4.206 1.00 88.44 84 VAL A N 1
ATOM 629 C CA . VAL A 1 84 ? -6.506 -1.266 4.780 1.00 88.44 84 VAL A CA 1
ATOM 630 C C . VAL A 1 84 ? -7.144 -0.287 3.799 1.00 88.44 84 VAL A C 1
ATOM 632 O O . VAL A 1 84 ? -6.931 -0.413 2.603 1.00 88.44 84 VAL A O 1
ATOM 635 N N . VAL A 1 85 ? -7.922 0.688 4.264 1.00 88.94 85 VAL A N 1
ATOM 636 C CA . VAL A 1 85 ? -8.315 1.876 3.488 1.00 88.94 85 VAL A CA 1
ATOM 637 C C . VAL A 1 85 ? -7.426 3.037 3.908 1.00 88.94 85 VAL A C 1
ATOM 639 O O . VAL A 1 85 ? -7.400 3.390 5.081 1.00 88.94 85 VAL A O 1
ATOM 642 N 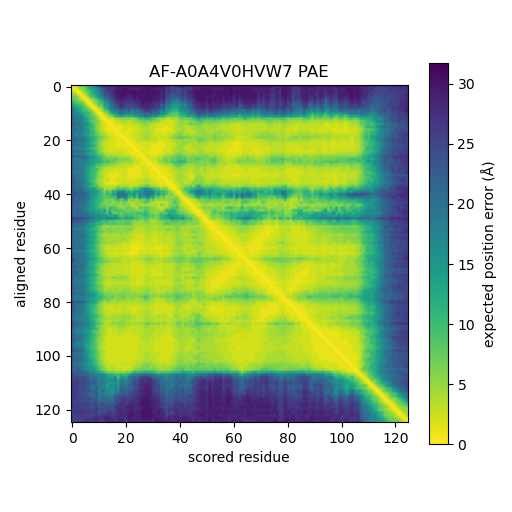N . LEU A 1 86 ? -6.708 3.627 2.957 1.00 87.19 86 LEU A N 1
ATOM 643 C CA . LEU A 1 86 ? -5.764 4.710 3.199 1.00 87.19 86 LEU A CA 1
ATOM 644 C C . LEU A 1 86 ? -6.450 6.078 3.173 1.00 87.19 86 LEU A C 1
ATOM 646 O O . LEU A 1 86 ? -7.160 6.415 2.221 1.00 87.19 86 LEU A O 1
ATOM 650 N N . THR A 1 87 ? -6.153 6.883 4.186 1.00 87.12 87 THR A N 1
ATOM 651 C CA . THR A 1 87 ? -6.417 8.323 4.263 1.00 87.12 87 THR A CA 1
ATOM 652 C C . THR A 1 87 ? -5.270 9.124 3.642 1.00 87.12 87 THR A C 1
ATOM 654 O O . THR A 1 87 ? -5.526 10.066 2.894 1.00 87.12 87 THR A O 1
ATOM 657 N N . VAL A 1 88 ? -4.018 8.698 3.852 1.00 86.50 88 VAL A N 1
ATOM 658 C CA . VAL A 1 88 ? -2.822 9.213 3.161 1.00 86.50 88 VAL A CA 1
ATOM 659 C C . VAL A 1 88 ? -2.322 8.140 2.198 1.00 86.50 88 VAL A C 1
ATOM 661 O O . VAL A 1 88 ? -1.949 7.038 2.602 1.00 86.50 88 VAL A O 1
ATOM 664 N N . ARG A 1 89 ? -2.386 8.442 0.897 1.00 84.44 89 ARG A N 1
ATOM 665 C CA . ARG A 1 89 ? -2.257 7.461 -0.192 1.00 84.44 89 ARG A CA 1
ATOM 666 C C . ARG A 1 89 ? -0.840 7.426 -0.752 1.00 84.44 89 ARG A C 1
ATOM 668 O O . ARG A 1 89 ? -0.190 8.460 -0.854 1.00 84.44 89 ARG A O 1
ATOM 675 N N . VAL A 1 90 ? -0.447 6.255 -1.249 1.00 84.88 90 VAL A N 1
ATOM 676 C CA . VAL A 1 90 ? 0.727 6.109 -2.117 1.00 84.88 90 VAL A CA 1
ATOM 677 C C . VAL A 1 90 ? 0.499 6.885 -3.419 1.00 84.88 90 VAL A C 1
ATOM 679 O O . VAL A 1 90 ? -0.560 6.776 -4.042 1.00 84.88 90 VAL A O 1
ATOM 682 N N . THR A 1 91 ? 1.486 7.672 -3.835 1.00 85.38 91 THR A N 1
ATOM 683 C CA . THR A 1 91 ? 1.408 8.497 -5.045 1.00 85.38 91 THR A CA 1
ATOM 684 C C . THR A 1 91 ? 1.361 7.657 -6.326 1.00 85.38 91 THR A C 1
ATOM 686 O O . THR A 1 91 ? 2.018 6.622 -6.445 1.00 85.38 91 THR A O 1
ATOM 689 N N . LEU A 1 92 ? 0.659 8.141 -7.359 1.00 82.50 92 LEU A N 1
ATOM 690 C CA . LEU A 1 92 ? 0.660 7.496 -8.682 1.00 82.50 92 LEU A CA 1
ATOM 691 C C . LEU A 1 92 ? 2.085 7.361 -9.243 1.00 82.50 92 LEU A C 1
ATOM 693 O O . LEU A 1 92 ? 2.441 6.335 -9.816 1.00 82.50 92 LEU A O 1
ATOM 697 N N . ARG A 1 93 ? 2.934 8.374 -9.019 1.00 86.31 93 ARG A N 1
ATOM 698 C CA . ARG A 1 93 ? 4.351 8.333 -9.402 1.00 86.31 93 ARG A CA 1
ATOM 699 C C . ARG A 1 93 ? 5.057 7.119 -8.795 1.00 86.31 93 ARG A C 1
ATOM 701 O O . ARG A 1 93 ? 5.734 6.404 -9.526 1.00 86.31 93 ARG A O 1
ATOM 708 N N . ARG A 1 94 ? 4.873 6.871 -7.494 1.00 88.56 94 ARG A N 1
ATOM 709 C CA . ARG A 1 94 ? 5.423 5.694 -6.810 1.00 88.56 94 ARG A CA 1
ATOM 710 C C . ARG A 1 94 ? 4.916 4.400 -7.428 1.00 88.56 94 ARG A C 1
ATOM 712 O O . ARG A 1 94 ? 5.715 3.525 -7.744 1.00 88.56 94 ARG A O 1
ATOM 719 N N . MET A 1 95 ? 3.606 4.301 -7.641 1.00 87.00 95 MET A N 1
ATOM 720 C CA . MET A 1 95 ? 2.992 3.115 -8.236 1.00 87.00 95 MET A CA 1
ATOM 721 C C . MET A 1 95 ? 3.559 2.810 -9.636 1.00 87.00 95 MET A C 1
ATOM 723 O O . MET A 1 95 ? 3.855 1.657 -9.942 1.00 87.00 95 MET A O 1
ATOM 727 N N . LEU A 1 96 ? 3.777 3.832 -10.471 1.00 87.56 96 LEU A N 1
ATOM 728 C CA . LEU A 1 96 ? 4.382 3.680 -11.801 1.00 87.56 96 LEU A CA 1
ATOM 729 C C . LEU A 1 96 ? 5.870 3.299 -11.739 1.00 87.56 96 LEU A C 1
ATOM 731 O O . LEU A 1 96 ? 6.335 2.511 -12.566 1.00 87.56 96 LEU A O 1
ATOM 735 N N . THR A 1 97 ? 6.626 3.842 -10.780 1.00 90.75 97 THR A N 1
ATOM 736 C CA . THR A 1 97 ? 8.023 3.446 -10.535 1.00 90.75 97 THR A CA 1
ATOM 737 C C . THR A 1 97 ? 8.106 1.960 -10.189 1.00 90.75 97 THR A C 1
ATOM 739 O O . THR A 1 97 ? 8.862 1.225 -10.828 1.00 90.75 97 THR A O 1
ATOM 742 N N . GLU A 1 98 ? 7.280 1.500 -9.249 1.00 90.50 98 GLU A N 1
ATOM 743 C CA . GLU A 1 98 ? 7.262 0.099 -8.825 1.00 90.50 98 GLU A CA 1
ATOM 744 C C . GLU A 1 98 ? 6.776 -0.833 -9.940 1.00 90.50 98 GLU A C 1
ATOM 746 O O . GLU A 1 98 ? 7.369 -1.889 -10.153 1.00 90.50 98 GLU A O 1
ATOM 751 N N . GLN A 1 99 ? 5.785 -0.425 -10.739 1.00 88.75 99 GLN A N 1
ATOM 752 C CA . GLN A 1 99 ? 5.357 -1.200 -11.905 1.00 88.75 99 GLN A CA 1
ATOM 753 C C . GLN A 1 99 ? 6.500 -1.399 -12.907 1.00 88.75 99 GLN A C 1
ATOM 755 O O . GLN A 1 99 ? 6.743 -2.521 -13.353 1.00 88.75 99 GLN A O 1
ATOM 760 N N . LYS A 1 100 ? 7.234 -0.332 -13.251 1.00 90.31 100 LYS A N 1
ATOM 761 C CA . LYS A 1 100 ? 8.387 -0.417 -14.163 1.00 90.31 100 LYS A CA 1
ATOM 762 C C . LYS A 1 100 ? 9.484 -1.315 -13.598 1.00 90.31 100 LYS A C 1
ATOM 764 O O . LYS A 1 100 ? 10.084 -2.084 -14.348 1.00 90.31 100 LYS A O 1
ATOM 769 N N . ARG A 1 101 ? 9.751 -1.225 -12.292 1.00 91.06 101 ARG A N 1
ATOM 770 C CA . ARG A 1 101 ? 10.730 -2.072 -11.600 1.00 91.06 101 ARG A CA 1
ATOM 771 C C . ARG A 1 101 ? 10.331 -3.545 -11.667 1.00 91.06 101 ARG A C 1
ATOM 773 O O . ARG A 1 101 ? 11.142 -4.373 -12.077 1.00 91.06 101 ARG A O 1
ATOM 780 N N . LEU A 1 102 ? 9.083 -3.861 -11.324 1.00 88.94 102 LEU A N 1
ATOM 781 C CA . LEU A 1 102 ? 8.554 -5.223 -11.356 1.00 88.94 102 LEU A CA 1
ATOM 782 C C . LEU A 1 102 ? 8.530 -5.790 -12.778 1.00 88.94 102 LEU A C 1
ATOM 784 O O . LEU A 1 102 ? 8.971 -6.916 -12.973 1.00 88.94 102 LEU A O 1
ATOM 788 N N . ALA A 1 103 ? 8.124 -5.007 -13.780 1.00 87.38 103 ALA A N 1
ATOM 789 C CA . ALA A 1 103 ? 8.139 -5.435 -15.181 1.00 87.38 103 ALA A CA 1
ATOM 790 C C . ALA A 1 103 ? 9.558 -5.762 -15.686 1.00 87.38 103 ALA A C 1
ATOM 792 O O . ALA A 1 103 ? 9.744 -6.706 -16.449 1.00 87.38 103 ALA A O 1
ATOM 793 N N . ARG A 1 104 ? 10.579 -5.018 -15.231 1.00 88.00 104 ARG A N 1
ATOM 794 C CA . ARG A 1 104 ? 11.991 -5.309 -15.543 1.00 88.00 104 ARG A CA 1
ATOM 795 C C . ARG A 1 104 ? 12.497 -6.574 -14.856 1.00 88.00 104 ARG A C 1
ATOM 797 O O . ARG A 1 104 ? 13.278 -7.309 -15.450 1.00 88.00 104 ARG A O 1
ATOM 804 N N . ARG A 1 105 ? 12.085 -6.809 -13.608 1.00 86.69 105 ARG A N 1
ATOM 805 C CA . ARG A 1 105 ? 12.549 -7.942 -12.795 1.00 86.69 105 ARG A CA 1
ATOM 806 C C . ARG A 1 105 ? 11.801 -9.245 -13.096 1.00 86.69 105 ARG A C 1
ATOM 808 O O . ARG A 1 105 ? 12.374 -10.318 -12.945 1.00 86.69 105 ARG A O 1
ATOM 815 N N . TYR A 1 106 ? 10.558 -9.152 -13.562 1.00 85.38 106 TYR A N 1
ATOM 816 C CA . TYR A 1 106 ? 9.668 -10.285 -13.825 1.00 85.38 106 TYR A CA 1
ATOM 817 C C . TYR A 1 106 ? 9.064 -10.252 -15.243 1.00 85.38 106 TYR A C 1
ATOM 819 O O . TYR A 1 106 ? 7.840 -10.276 -15.390 1.00 85.38 106 TYR A O 1
ATOM 827 N N . PRO A 1 107 ? 9.888 -10.251 -16.309 1.00 72.81 107 PRO A N 1
ATOM 828 C CA . PRO A 1 107 ? 9.415 -10.064 -17.683 1.00 72.81 107 PRO A CA 1
ATOM 829 C C . PRO A 1 107 ? 8.397 -11.129 -18.131 1.00 72.81 107 PRO A C 1
ATOM 831 O O . PRO A 1 107 ? 7.433 -10.795 -18.811 1.00 72.81 107 PRO A O 1
ATOM 834 N N . ALA A 1 108 ? 8.534 -12.380 -17.675 1.00 64.50 108 ALA A N 1
ATOM 835 C CA . ALA A 1 108 ? 7.636 -13.488 -18.028 1.00 64.50 108 ALA A CA 1
ATOM 836 C C . ALA A 1 108 ? 6.281 -13.494 -17.281 1.00 64.50 108 ALA A C 1
ATOM 838 O O . ALA A 1 108 ? 5.415 -14.302 -17.601 1.00 64.50 108 ALA A O 1
ATOM 839 N N . ARG A 1 109 ? 6.084 -12.623 -16.277 1.00 53.41 109 ARG A N 1
ATOM 840 C CA . ARG A 1 109 ? 4.889 -12.602 -15.404 1.00 53.41 109 ARG A CA 1
ATOM 841 C C . ARG A 1 109 ? 4.048 -11.329 -15.559 1.00 53.41 109 ARG A C 1
ATOM 843 O O . ARG A 1 109 ? 3.116 -11.105 -14.789 1.00 53.41 109 ARG A O 1
ATOM 850 N N . THR A 1 110 ? 4.372 -10.483 -16.538 1.00 47.31 110 THR A N 1
ATOM 851 C CA . THR A 1 110 ? 3.777 -9.146 -16.686 1.00 47.31 110 THR A CA 1
ATOM 852 C C . THR A 1 110 ? 2.439 -9.196 -17.431 1.00 47.31 110 THR A C 1
ATOM 854 O O . THR A 1 110 ? 2.302 -8.674 -18.529 1.00 47.31 110 THR A O 1
ATOM 857 N N . ALA A 1 111 ? 1.431 -9.793 -16.800 1.00 45.19 111 ALA A N 1
ATOM 858 C CA . ALA A 1 111 ? 0.023 -9.460 -17.017 1.00 45.19 111 ALA A CA 1
ATOM 859 C C . ALA A 1 111 ? -0.516 -8.812 -15.730 1.00 45.19 111 ALA A C 1
ATOM 861 O O . ALA A 1 111 ? -1.443 -9.296 -15.088 1.00 45.19 111 ALA A O 1
ATOM 862 N N . LEU A 1 112 ? 0.132 -7.734 -15.280 1.00 53.31 112 LEU A N 1
ATOM 863 C CA . LEU A 1 112 ? -0.314 -6.970 -14.114 1.00 53.31 112 LEU A CA 1
ATOM 864 C C . LEU A 1 112 ? -1.376 -5.964 -14.568 1.00 53.31 112 LEU A C 1
ATOM 866 O O . LEU A 1 112 ? -1.098 -4.775 -14.711 1.00 53.31 112 LEU A O 1
ATOM 870 N N . GLY A 1 113 ? -2.579 -6.482 -14.836 1.00 52.31 113 GLY A N 1
ATOM 871 C CA . GLY A 1 113 ? -3.776 -5.672 -15.043 1.00 52.31 113 GLY A CA 1
ATOM 872 C C . GLY A 1 113 ? -4.690 -6.094 -16.191 1.00 52.31 113 GLY A C 1
ATOM 873 O O . GLY A 1 113 ? -4.970 -5.259 -17.038 1.00 52.31 113 GLY A O 1
ATOM 874 N N . THR A 1 114 ? -5.241 -7.309 -16.177 1.00 38.25 114 THR A N 1
ATOM 875 C CA . THR A 1 114 ? -6.547 -7.546 -16.814 1.00 38.25 114 THR A CA 1
ATOM 876 C C . THR A 1 114 ? -7.319 -8.536 -15.961 1.00 38.25 114 THR A C 1
ATOM 878 O O . THR A 1 114 ? -6.856 -9.644 -15.706 1.00 38.25 114 THR A O 1
ATOM 881 N N . GLY A 1 115 ? -8.482 -8.120 -15.468 1.00 44.88 115 GLY A N 1
ATOM 882 C CA . GLY A 1 115 ? -9.448 -9.070 -14.951 1.00 44.88 115 GLY A CA 1
ATOM 883 C C . GLY A 1 115 ? -10.004 -9.866 -16.117 1.00 44.88 115 GLY A C 1
ATOM 884 O O . GLY A 1 115 ? -10.966 -9.419 -16.712 1.00 44.88 115 GLY A O 1
ATOM 885 N N . GLU A 1 116 ? -9.398 -11.005 -16.425 1.00 39.22 116 GLU A N 1
ATOM 886 C CA . GLU A 1 116 ? -10.026 -12.135 -17.108 1.00 39.22 116 GLU A CA 1
ATOM 887 C C . GLU A 1 116 ? -9.353 -13.393 -16.555 1.00 39.22 116 GLU A C 1
ATOM 889 O O . GLU A 1 116 ? -8.185 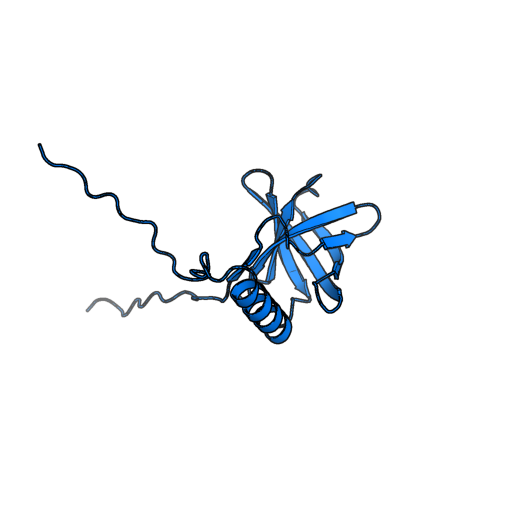-13.672 -16.826 1.00 39.22 116 GLU A O 1
ATOM 894 N N . GLY A 1 117 ? -10.068 -14.117 -15.691 1.00 34.94 117 GLY A N 1
ATOM 895 C CA . GLY A 1 117 ? -9.723 -15.510 -15.432 1.00 34.94 117 GLY A CA 1
ATOM 896 C C . GLY A 1 117 ? -9.972 -16.311 -16.714 1.00 34.94 117 GLY A C 1
ATOM 897 O O . GLY A 1 117 ? -10.889 -15.963 -17.461 1.00 34.94 117 GLY A O 1
ATOM 898 N N . PRO A 1 118 ? -9.182 -17.354 -17.006 1.00 39.03 118 PRO A N 1
ATOM 899 C CA . PRO A 1 118 ? -9.461 -18.210 -18.145 1.00 39.03 118 PRO A CA 1
ATOM 900 C C . PRO A 1 118 ? -10.802 -18.908 -17.902 1.00 39.03 118 PRO A C 1
ATOM 902 O O . PRO A 1 118 ? -10.947 -19.686 -16.961 1.00 39.03 118 PRO A O 1
ATOM 905 N N . THR A 1 119 ? -11.792 -18.609 -18.738 1.00 45.59 119 THR A N 1
ATOM 906 C CA . THR A 1 119 ? -12.987 -19.441 -18.882 1.00 45.59 119 THR A CA 1
ATOM 907 C C . THR A 1 119 ? -12.510 -20.808 -19.365 1.00 45.59 119 THR A C 1
ATOM 909 O O . THR A 1 119 ? -12.057 -20.935 -20.503 1.00 45.59 119 THR A O 1
ATOM 912 N N . GLU A 1 120 ? -12.546 -21.815 -18.492 1.00 45.84 120 GLU A N 1
ATOM 913 C CA . GLU A 1 120 ? -12.347 -23.206 -18.897 1.00 45.84 120 GLU A CA 1
ATOM 914 C C . GLU A 1 120 ? -13.352 -23.548 -20.008 1.00 45.84 120 GLU A C 1
ATOM 916 O O . GLU A 1 120 ? -14.553 -23.308 -19.840 1.00 45.84 120 GLU A O 1
ATOM 921 N N . PRO A 1 121 ? -12.921 -24.109 -21.148 1.00 54.09 121 PRO A N 1
ATOM 922 C CA . PRO A 1 121 ? -13.864 -24.722 -22.062 1.00 54.09 121 PRO A CA 1
ATOM 923 C C . PRO A 1 121 ? -14.369 -26.021 -21.425 1.00 54.09 121 PRO A C 1
ATOM 925 O O . PRO A 1 121 ? -13.613 -26.976 -21.249 1.00 54.09 121 PRO A O 1
ATOM 928 N N . HIS A 1 122 ? -15.661 -26.060 -21.093 1.00 43.47 122 HIS A N 1
ATOM 929 C CA . HIS A 1 122 ? -16.373 -27.309 -20.835 1.00 43.47 122 HIS A CA 1
ATOM 930 C C . HIS A 1 122 ? -16.179 -28.267 -22.024 1.00 43.47 122 HIS A C 1
ATOM 932 O O . HIS A 1 122 ? -16.555 -27.904 -23.143 1.00 43.47 122 HIS A O 1
ATOM 938 N N . PRO A 1 123 ? -15.654 -29.490 -21.828 1.0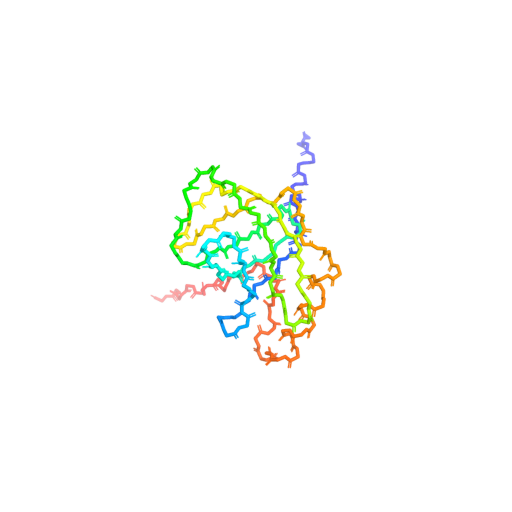0 51.47 123 PRO A N 1
ATOM 939 C CA . PRO A 1 123 ? -15.780 -30.518 -22.841 1.00 51.47 123 PRO A CA 1
ATOM 940 C C . PRO A 1 123 ? -17.217 -31.047 -22.807 1.00 51.47 123 PRO A C 1
ATOM 942 O O . PRO A 1 123 ? -17.669 -31.609 -21.811 1.00 51.47 123 PRO A O 1
ATOM 945 N N . VAL A 1 124 ? -17.941 -30.843 -23.906 1.00 55.50 124 VAL A N 1
ATOM 946 C CA . VAL A 1 124 ? -19.112 -31.655 -24.243 1.00 55.50 124 VAL A CA 1
ATOM 947 C C . VAL A 1 124 ? -18.575 -32.939 -24.867 1.00 55.50 124 VAL A C 1
ATOM 949 O O . VAL A 1 124 ? -17.960 -32.895 -25.934 1.00 55.50 124 VAL A O 1
ATOM 952 N N . GLY A 1 125 ? -18.786 -34.054 -24.177 1.00 47.31 125 GLY A N 1
ATOM 953 C CA . GLY A 1 125 ? -18.531 -35.414 -24.639 1.00 47.31 125 GLY A CA 1
ATOM 954 C C . GLY A 1 125 ? -19.394 -36.375 -23.849 1.00 47.31 125 GLY A C 1
ATOM 955 O O . GLY A 1 125 ? -19.280 -36.335 -22.605 1.00 47.31 125 GLY A O 1
#

Secondary structure (DSSP, 8-state):
-------------EEEPPGGG--EEEETTEEEEEEEEETTTTEEEEESSPPPTT-EEEEEEE-SS-EEEEEEEEEEEETTEEEEEEEEPPPHHHHHHHHHHHHHH-GGG--TT------------

Nearest PDB structures (foldseek):
  2dpy-assembly2_B  TM=6.133E-01  e=1.487E-01  Salmonella enterica subsp. enterica serovar Typhimurium
  4i86-assembly2_B  TM=5.883E-01  e=1.659E-01  Komagataeibacter xylinus
  5b0o-assembly3_C  TM=5.630E-01  e=1.487E-01  Salmonella enterica subsp. enterica serovar Typhimurium str. LT2
  5b0o-assembly4_D  TM=5.758E-01  e=3.775E-01  Salmonella enterica subsp. enterica serovar Typhimurium str. LT2
  5b0o-assembly1_A  TM=5.528E-01  e=3.032E-01  Salmonella enterica subsp. enterica serovar Typhimurium str. LT2

Radius of gyration: 17.21 Å; Cα contacts (8 Å, |Δi|>4): 213; chains: 1; bounding box: 51×45×42 Å

pLDDT: mean 75.7, std 17.78, range [34.94, 93.25]

Foldseek 3Di:
DDDPPPDPLDPWAKDADDPVFFWWWDDPPDIWTFGMAIPNFGKTKTADDDDDFQDKGWGWTDHPPGTDTWIFTFHDDDPRITITGTPRHDDPVNVVVVLVVCCVVCVPPPPRDDPDDDPDDDDDD